Protein AF-A0A2J7TH64-F1 (afdb_monomer_lite)

Organism: Methylocella silvestris (NCBI:txid199596)

Secondary structure (DSSP, 8-state):
--EEEEEEEEEEEEEEETTEEEEEEEEEEEETTSSEEEEEEEESSSSPPPTTTBPPPEEEEE-SS---EEEEESS---TTTTS-TTT-EEEEEEEEE-SSEEEEEEEEEE-TTS-EEEEEEEEEESS--TTTTSEEEEEEEEEEEEE--HHHHHHGGGTTT-TT-SS----

Radius of gyration: 14.97 Å; chains: 1; bounding box: 35×35×41 Å

Sequence (171 aa):
MSVRFRISGYAGYSVACGDQSKTRIVFAVFDDEETRLAWYLFSSLQGQCGKDAATTPRKFGHHDVPAFNHHTFEKKIGLDGLISKPAGSPATLNMDVTDRHIDCNFSRLKTAAGETVEFTATIQTDSKPSDGGKDIAGTMYFLELVDFSKKAFKLGPQEKKSQSSITGPVK

pLDDT: mean 83.33, std 14.94, range [33.47, 97.38]

Foldseek 3Di:
DKFKKKKAWFWWWWWWQAVDIKIKTWIWIAHPVQFKIWIKMKILDPAFRDPVGTDDIDTFWGDPDTDIDMDMGPDDDDNQQQADPDRFWKWKWAWADDQFKTWTWIFQTQTNVRDTDIDTHMTTGPHDDPQHGHIGITGMHTDDMDTDDPVDSNCDSANPPDPCPPGHDDD

Structure (mmCIF, N/CA/C/O backbone):
data_AF-A0A2J7TH64-F1
#
_entry.id   AF-A0A2J7TH64-F1
#
loop_
_atom_site.group_PDB
_atom_site.id
_atom_site.type_symbol
_atom_site.label_atom_id
_atom_site.label_alt_id
_atom_site.label_comp_id
_atom_site.label_asym_id
_atom_site.label_entity_id
_atom_site.label_seq_id
_atom_site.pdbx_PDB_ins_code
_atom_site.Cartn_x
_atom_site.Cartn_y
_atom_site.Cartn_z
_atom_site.occupancy
_atom_site.B_iso_or_equiv
_atom_site.auth_seq_id
_atom_site.auth_comp_id
_atom_site.auth_asym_id
_atom_site.auth_atom_id
_atom_site.pdbx_PDB_model_num
ATOM 1 N N . MET A 1 1 ? -7.455 -3.868 23.714 1.00 72.50 1 MET A N 1
ATOM 2 C CA . MET A 1 1 ? -8.308 -4.661 22.805 1.00 72.50 1 MET A CA 1
ATOM 3 C C . MET A 1 1 ? -7.722 -4.519 21.421 1.00 72.50 1 MET A C 1
ATOM 5 O O . MET A 1 1 ? -7.611 -3.387 20.960 1.00 72.50 1 MET A O 1
ATOM 9 N N . SER A 1 2 ? -7.326 -5.636 20.823 1.00 81.69 2 SER A N 1
ATOM 10 C CA . SER A 1 2 ? -6.788 -5.696 19.464 1.00 81.69 2 SER A CA 1
ATOM 11 C C . SER A 1 2 ? -7.921 -5.656 18.436 1.00 81.69 2 SER A C 1
ATOM 13 O O . SER A 1 2 ? -9.057 -6.008 18.763 1.00 81.69 2 SER A O 1
ATOM 15 N N . VAL A 1 3 ? -7.631 -5.230 17.207 1.00 85.88 3 VAL A N 1
ATOM 16 C CA . VAL A 1 3 ? -8.604 -5.211 16.098 1.00 85.88 3 VAL A CA 1
ATOM 17 C C . VAL A 1 3 ? -8.005 -5.915 14.891 1.00 85.88 3 VAL A C 1
ATOM 19 O O . VAL A 1 3 ? -6.839 -5.699 14.565 1.00 85.88 3 VAL A O 1
ATOM 22 N N . ARG A 1 4 ? -8.803 -6.758 14.233 1.00 90.38 4 ARG A N 1
ATOM 23 C CA . ARG A 1 4 ? -8.414 -7.451 13.007 1.00 90.38 4 ARG A CA 1
ATOM 24 C C . ARG A 1 4 ? -8.898 -6.671 11.791 1.00 90.38 4 ARG A C 1
ATOM 26 O O . ARG A 1 4 ? -10.038 -6.219 11.758 1.00 90.38 4 ARG A O 1
ATOM 33 N N . PHE A 1 5 ? -8.035 -6.562 10.793 1.00 92.38 5 PHE A N 1
ATOM 34 C CA . PHE A 1 5 ? -8.369 -6.037 9.477 1.00 92.38 5 PHE A CA 1
ATOM 35 C C . PHE A 1 5 ? -7.942 -7.016 8.387 1.00 92.38 5 PHE A C 1
ATOM 37 O O . PHE A 1 5 ? -7.066 -7.866 8.586 1.00 92.38 5 PHE A O 1
ATOM 44 N N . ARG A 1 6 ? -8.568 -6.880 7.218 1.00 93.31 6 ARG A N 1
ATOM 45 C CA . ARG A 1 6 ? -8.139 -7.549 5.983 1.00 93.31 6 ARG A CA 1
ATOM 46 C C . ARG A 1 6 ? -7.460 -6.520 5.101 1.00 93.31 6 ARG A C 1
ATOM 48 O O . ARG A 1 6 ? -7.901 -5.380 5.034 1.00 93.31 6 ARG A O 1
ATOM 55 N N . ILE A 1 7 ? -6.390 -6.908 4.432 1.00 93.94 7 ILE A N 1
ATOM 56 C CA . ILE A 1 7 ? -5.577 -6.032 3.598 1.00 93.94 7 ILE A CA 1
ATOM 57 C C . ILE A 1 7 ? -5.475 -6.678 2.229 1.00 93.94 7 ILE A C 1
ATOM 59 O O . ILE A 1 7 ? -5.161 -7.861 2.123 1.00 93.94 7 ILE A O 1
ATOM 63 N N . SER A 1 8 ? -5.750 -5.911 1.180 1.00 93.69 8 SER A N 1
ATOM 64 C CA . SER A 1 8 ? -5.637 -6.399 -0.191 1.00 93.69 8 SER A CA 1
ATOM 65 C C . SER A 1 8 ? -4.961 -5.371 -1.077 1.00 93.69 8 SER A C 1
ATOM 67 O O . SER A 1 8 ? -5.317 -4.190 -1.060 1.00 93.69 8 SER A O 1
ATOM 69 N N . GLY A 1 9 ? -3.971 -5.817 -1.847 1.00 92.50 9 GLY A N 1
ATOM 70 C CA . GLY A 1 9 ? -3.336 -4.981 -2.851 1.00 92.50 9 GLY A CA 1
ATOM 71 C C . GLY A 1 9 ? -4.292 -4.699 -4.006 1.00 92.50 9 GLY A C 1
ATOM 72 O O . GLY A 1 9 ? -5.146 -5.514 -4.349 1.00 92.50 9 GLY A O 1
ATOM 73 N N . TYR A 1 10 ? -4.144 -3.525 -4.615 1.00 92.38 10 TYR A N 1
ATOM 74 C CA . TYR A 1 10 ? -4.959 -3.117 -5.755 1.00 92.38 10 TYR A CA 1
ATOM 75 C C . TYR A 1 10 ? -4.128 -2.859 -7.007 1.00 92.38 10 TYR A C 1
ATOM 77 O O . TYR A 1 10 ? -4.434 -3.382 -8.077 1.00 92.38 10 TYR A O 1
ATOM 85 N N . ALA A 1 11 ? -3.075 -2.049 -6.898 1.00 91.69 11 ALA A N 1
ATOM 86 C CA . ALA A 1 11 ? -2.226 -1.747 -8.044 1.00 91.69 11 ALA A CA 1
ATOM 87 C C . ALA A 1 11 ? -0.841 -1.238 -7.643 1.00 91.69 11 ALA A C 1
ATOM 89 O O . ALA A 1 11 ? -0.685 -0.567 -6.623 1.00 91.69 11 ALA A O 1
ATOM 90 N N . GLY A 1 12 ? 0.136 -1.503 -8.508 1.00 91.94 12 GLY A N 1
ATOM 91 C CA . GLY A 1 12 ? 1.499 -0.995 -8.424 1.00 91.94 12 GLY A CA 1
ATOM 92 C C . GLY A 1 12 ? 1.864 -0.176 -9.661 1.00 91.94 12 GLY A C 1
ATOM 93 O O . GLY A 1 12 ? 1.588 -0.594 -10.788 1.00 91.94 12 GLY A O 1
ATOM 94 N N . TYR A 1 13 ? 2.481 0.989 -9.452 1.00 90.88 13 TYR A N 1
ATOM 95 C CA . TYR A 1 13 ? 2.885 1.915 -10.510 1.00 90.88 13 TYR A CA 1
ATOM 96 C C . TYR A 1 13 ? 4.320 2.404 -10.331 1.00 90.88 13 TYR A C 1
ATOM 98 O O . TYR A 1 13 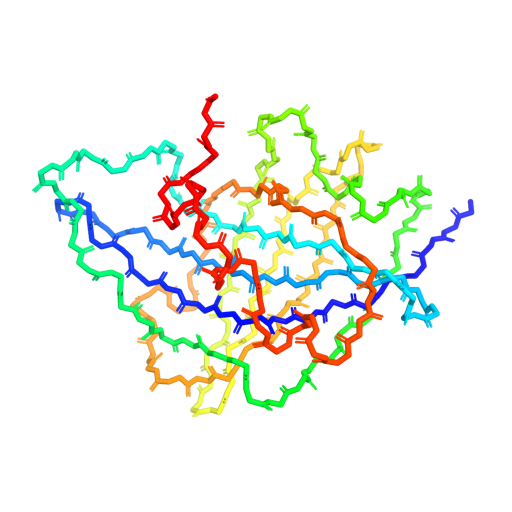? 4.729 2.771 -9.228 1.00 90.88 13 TYR A O 1
ATOM 106 N N . SER A 1 14 ? 5.046 2.499 -11.442 1.00 88.62 14 SER A N 1
ATOM 107 C CA . SER A 1 14 ? 6.263 3.296 -11.568 1.00 88.62 14 SER A CA 1
ATOM 108 C C . SER A 1 14 ? 5.922 4.610 -12.267 1.00 88.62 14 SER A C 1
ATOM 110 O O . SER A 1 14 ? 5.249 4.631 -13.300 1.00 88.62 14 SER A O 1
ATOM 112 N N . VAL A 1 15 ? 6.365 5.723 -11.690 1.00 84.50 15 VAL A N 1
ATOM 113 C CA . VAL A 1 15 ? 6.175 7.064 -12.249 1.00 84.50 15 VAL A CA 1
ATOM 114 C C . VAL A 1 15 ? 7.541 7.698 -12.441 1.00 84.50 15 VAL A C 1
ATOM 116 O O . VAL A 1 15 ? 8.225 7.970 -11.456 1.00 84.50 15 VAL A O 1
ATOM 119 N N . ALA A 1 16 ? 7.943 7.935 -13.690 1.00 81.69 16 ALA A N 1
ATOM 120 C CA . ALA A 1 16 ? 9.181 8.661 -13.952 1.00 81.69 16 ALA A CA 1
ATOM 121 C C . ALA A 1 16 ? 9.006 10.139 -13.583 1.00 81.69 16 ALA A C 1
ATOM 123 O O . ALA A 1 16 ? 7.966 10.735 -13.872 1.00 81.69 16 ALA A O 1
ATOM 124 N N . CYS A 1 17 ? 10.021 10.696 -12.932 1.00 78.94 17 CYS A N 1
ATOM 125 C CA . CYS A 1 17 ? 10.071 12.038 -12.370 1.00 78.94 17 CYS A CA 1
ATOM 126 C C . CYS A 1 17 ? 11.445 12.639 -12.685 1.00 78.94 17 CYS A C 1
ATOM 128 O O . CYS A 1 17 ? 12.259 12.862 -11.789 1.00 78.94 17 CYS A O 1
ATOM 130 N N . GLY A 1 18 ? 11.705 12.845 -13.979 1.00 77.44 18 GLY A N 1
ATOM 131 C CA . GLY A 1 18 ? 13.030 13.190 -14.499 1.00 77.44 18 GLY A CA 1
ATOM 132 C C . GLY A 1 18 ? 13.945 11.968 -14.459 1.00 77.44 18 GLY A C 1
ATOM 133 O O . GLY A 1 18 ? 13.547 10.894 -14.904 1.00 77.44 18 GLY A O 1
ATOM 134 N N . ASP A 1 19 ? 15.124 12.114 -13.857 1.00 76.81 19 ASP A N 1
ATOM 135 C CA . ASP A 1 19 ? 16.114 11.031 -13.726 1.00 76.81 19 ASP A CA 1
ATOM 136 C C . ASP A 1 19 ? 15.781 10.022 -12.610 1.00 76.81 19 ASP A C 1
ATOM 138 O O . ASP A 1 19 ? 16.517 9.064 -12.377 1.00 76.81 19 ASP A O 1
ATOM 142 N N . GLN A 1 20 ? 14.677 10.234 -11.888 1.00 77.94 20 GLN A N 1
ATOM 143 C CA . GLN A 1 20 ? 14.228 9.374 -10.795 1.00 77.94 20 GLN A CA 1
ATOM 144 C C . GLN A 1 20 ? 12.906 8.681 -11.135 1.00 77.94 20 GLN A C 1
ATOM 146 O O . GLN A 1 20 ? 12.088 9.199 -11.891 1.00 77.94 20 GLN A O 1
ATOM 151 N N . SER A 1 21 ? 12.656 7.526 -10.516 1.00 81.69 21 SER A N 1
ATOM 152 C CA . SER A 1 21 ? 11.369 6.825 -10.568 1.00 81.69 21 SER A CA 1
ATOM 153 C C . SER A 1 21 ? 10.736 6.787 -9.178 1.00 81.69 21 SER A C 1
ATOM 155 O O . SER A 1 21 ? 11.407 6.518 -8.182 1.00 81.69 21 SER A O 1
ATOM 157 N N . LYS A 1 22 ? 9.429 7.048 -9.108 1.00 87.19 22 LYS A N 1
ATOM 158 C CA . LYS A 1 22 ? 8.610 6.856 -7.908 1.00 87.19 22 LYS A CA 1
ATOM 159 C C . LYS A 1 22 ? 7.865 5.537 -8.000 1.00 87.19 22 LYS A C 1
ATOM 161 O O . LYS A 1 22 ? 7.083 5.334 -8.928 1.00 87.19 22 LYS A O 1
ATOM 166 N N . THR A 1 23 ? 8.045 4.700 -6.990 1.00 91.31 23 THR A N 1
ATOM 167 C CA . THR A 1 23 ? 7.254 3.487 -6.788 1.00 91.31 23 THR A CA 1
ATOM 168 C C . THR A 1 23 ? 6.025 3.836 -5.971 1.00 91.31 23 THR A C 1
ATOM 170 O O . THR A 1 23 ? 6.122 4.500 -4.932 1.00 91.31 23 THR A O 1
ATOM 173 N N . ARG A 1 24 ? 4.861 3.401 -6.451 1.00 92.12 24 ARG A N 1
ATOM 174 C CA . ARG A 1 24 ? 3.575 3.613 -5.795 1.00 92.12 24 ARG A CA 1
ATOM 175 C C . ARG A 1 24 ? 2.778 2.337 -5.697 1.00 92.12 24 ARG A C 1
ATOM 177 O O . ARG A 1 24 ? 2.577 1.678 -6.710 1.00 92.12 24 ARG A O 1
ATOM 184 N N . ILE A 1 25 ? 2.266 2.061 -4.504 1.00 94.00 25 ILE A N 1
ATOM 185 C CA . ILE A 1 25 ? 1.405 0.909 -4.235 1.00 94.00 25 ILE A CA 1
ATOM 186 C C . ILE A 1 25 ? 0.083 1.412 -3.674 1.00 94.00 25 ILE A C 1
ATOM 188 O O . ILE A 1 25 ? 0.068 2.147 -2.687 1.00 94.00 25 ILE A O 1
ATOM 192 N N . VAL A 1 26 ? -1.016 1.015 -4.307 1.00 93.81 26 VAL A N 1
ATOM 193 C CA . VAL A 1 26 ? -2.378 1.246 -3.828 1.00 93.81 26 VAL A CA 1
ATOM 194 C C . VAL A 1 26 ? -2.901 -0.053 -3.238 1.00 93.81 26 VAL A C 1
ATOM 196 O O . VAL A 1 26 ? -2.810 -1.103 -3.877 1.00 93.81 26 VAL A O 1
ATOM 199 N N . PHE A 1 27 ? -3.471 0.022 -2.042 1.00 94.25 27 PHE A N 1
ATOM 200 C CA . PHE A 1 27 ? -4.082 -1.117 -1.365 1.00 94.25 27 PHE A CA 1
ATOM 201 C C . PHE A 1 27 ? -5.287 -0.669 -0.533 1.00 94.25 27 PHE A C 1
ATOM 203 O O . PHE A 1 27 ? -5.434 0.513 -0.206 1.00 94.25 27 PHE A O 1
ATOM 210 N N . ALA A 1 28 ? -6.158 -1.621 -0.220 1.00 93.56 28 ALA A N 1
ATOM 211 C CA . ALA A 1 28 ? -7.330 -1.428 0.617 1.00 93.56 28 ALA A CA 1
ATOM 212 C C . ALA A 1 28 ? -7.157 -2.140 1.958 1.00 93.56 28 ALA A C 1
ATOM 214 O O . ALA A 1 28 ? -6.588 -3.232 2.026 1.00 93.56 28 ALA A O 1
ATOM 215 N N . VAL A 1 29 ? -7.696 -1.525 3.005 1.00 94.31 29 VAL A N 1
ATOM 216 C CA . VAL A 1 29 ? -7.866 -2.118 4.332 1.00 94.31 29 VAL A CA 1
ATOM 217 C C . VAL A 1 29 ? -9.358 -2.206 4.612 1.00 94.31 29 VAL A C 1
ATOM 219 O O . VAL A 1 29 ? -10.053 -1.202 4.496 1.00 94.31 29 VAL A O 1
ATOM 222 N N . PHE A 1 30 ? -9.843 -3.387 4.969 1.00 93.38 30 PHE A N 1
ATOM 223 C CA . PHE A 1 30 ? -11.246 -3.685 5.235 1.00 93.38 30 PHE A CA 1
ATOM 224 C C . PHE A 1 30 ? -11.439 -3.949 6.717 1.00 93.38 30 PHE A C 1
ATOM 226 O O . PHE A 1 30 ? -10.554 -4.526 7.360 1.00 93.38 30 PHE A O 1
ATOM 233 N N . ASP A 1 31 ? -12.604 -3.571 7.237 1.00 91.56 31 ASP A N 1
ATOM 234 C CA . ASP A 1 31 ? -13.048 -4.063 8.536 1.00 91.56 31 ASP A CA 1
ATOM 235 C C . ASP A 1 31 ? -13.247 -5.582 8.485 1.00 91.56 31 ASP A C 1
ATOM 237 O O . ASP A 1 31 ? -13.352 -6.187 7.417 1.00 91.56 31 ASP A O 1
ATOM 241 N N . ASP A 1 32 ? -13.240 -6.226 9.651 1.00 87.44 32 ASP A N 1
ATOM 242 C CA . ASP A 1 32 ? -13.301 -7.690 9.711 1.00 87.44 32 ASP A CA 1
ATOM 243 C C . ASP A 1 32 ? -14.604 -8.256 9.118 1.00 87.44 32 ASP A C 1
ATOM 245 O O . ASP A 1 32 ? -14.611 -9.357 8.558 1.00 87.44 32 ASP A O 1
ATOM 249 N N . GLU A 1 33 ? -15.679 -7.467 9.205 1.00 89.25 33 GLU A N 1
ATOM 250 C CA . GLU A 1 33 ? -17.011 -7.763 8.672 1.00 89.25 33 GLU A CA 1
ATOM 251 C C . GLU A 1 33 ? -17.149 -7.479 7.168 1.00 89.25 33 GLU A C 1
ATOM 253 O O . GLU A 1 33 ? -18.169 -7.838 6.585 1.00 89.25 33 GLU A O 1
ATOM 258 N N . GLU A 1 34 ? -16.148 -6.862 6.529 1.00 88.38 34 GLU A N 1
ATOM 259 C CA . GLU A 1 34 ? -16.214 -6.429 5.131 1.00 88.38 34 GLU A CA 1
ATOM 260 C C . GLU A 1 34 ? -17.466 -5.577 4.844 1.00 88.38 34 GLU A C 1
ATOM 262 O O . GLU A 1 34 ? -18.233 -5.815 3.910 1.00 88.38 34 GLU A O 1
ATOM 267 N N . THR A 1 35 ? -17.687 -4.550 5.656 1.00 91.69 35 THR A N 1
ATOM 268 C CA . THR A 1 35 ? -18.742 -3.553 5.436 1.00 91.69 35 THR A CA 1
ATOM 269 C C . THR A 1 35 ? -18.175 -2.216 4.985 1.00 91.69 35 THR A C 1
ATOM 271 O O . THR A 1 35 ? -18.867 -1.443 4.318 1.00 91.69 35 THR A O 1
ATOM 274 N N . ARG A 1 36 ? -16.900 -1.938 5.282 1.00 92.88 36 ARG A N 1
ATOM 275 C CA . ARG A 1 36 ? -16.215 -0.687 4.932 1.00 92.88 36 ARG A CA 1
ATOM 276 C C . ARG A 1 36 ? -14.772 -0.954 4.536 1.00 92.88 36 ARG A C 1
ATOM 278 O O . ARG A 1 36 ? -14.148 -1.903 5.002 1.00 92.88 36 ARG A O 1
ATOM 285 N N . LEU A 1 37 ? -14.221 -0.081 3.698 1.00 92.81 37 LEU A N 1
ATOM 286 C CA . LEU A 1 37 ? -12.803 -0.113 3.359 1.00 92.81 37 LEU A CA 1
ATOM 287 C C . LEU A 1 37 ? -12.192 1.280 3.316 1.00 92.81 37 LEU A C 1
ATOM 289 O O . LEU A 1 37 ? -12.831 2.255 2.915 1.00 92.81 37 LEU A O 1
ATOM 293 N N . ALA A 1 38 ? -10.922 1.347 3.686 1.00 92.81 38 ALA A N 1
ATOM 294 C CA . ALA A 1 38 ? -10.075 2.511 3.532 1.00 92.81 38 ALA A CA 1
ATOM 295 C C . ALA A 1 38 ? -9.021 2.259 2.454 1.00 92.81 38 ALA A C 1
ATOM 297 O O . ALA A 1 38 ? -8.337 1.233 2.451 1.00 92.81 38 ALA A O 1
ATOM 298 N N . TRP A 1 39 ? -8.881 3.220 1.549 1.00 93.00 39 TRP A N 1
ATOM 299 C CA . TRP A 1 39 ? -7.863 3.218 0.511 1.00 93.00 39 TRP A CA 1
ATOM 300 C C . TRP A 1 39 ? -6.589 3.902 0.994 1.00 93.00 39 TRP A C 1
ATOM 302 O O . TRP A 1 39 ? -6.626 5.004 1.549 1.00 93.00 39 TRP A O 1
ATOM 312 N N . TYR A 1 40 ? -5.455 3.275 0.700 1.00 93.19 40 TYR A N 1
ATOM 313 C CA . TYR A 1 40 ? -4.130 3.759 1.057 1.00 93.19 40 TYR A CA 1
ATOM 314 C C . TYR A 1 40 ? -3.192 3.790 -0.148 1.00 93.19 40 TYR A C 1
ATOM 316 O O . TYR A 1 40 ? -3.334 3.018 -1.098 1.00 93.19 40 TYR A O 1
ATOM 324 N N . LEU A 1 41 ? -2.218 4.700 -0.088 1.00 93.00 41 LEU A N 1
ATOM 325 C CA . LEU A 1 41 ? -1.164 4.870 -1.082 1.00 93.00 41 LEU A CA 1
ATOM 326 C C . LEU A 1 41 ? 0.200 4.924 -0.400 1.00 93.00 41 LEU A C 1
ATOM 328 O O . LEU A 1 41 ? 0.465 5.842 0.370 1.00 93.00 41 LEU A O 1
ATOM 332 N N . PHE A 1 42 ? 1.100 4.023 -0.766 1.00 94.00 42 PHE A N 1
ATOM 333 C CA . PHE A 1 42 ? 2.530 4.192 -0.521 1.00 94.00 42 PHE A CA 1
ATOM 334 C C . PHE A 1 42 ? 3.192 4.950 -1.682 1.00 94.00 42 PHE A C 1
ATOM 336 O O . PHE A 1 42 ? 2.853 4.715 -2.842 1.00 94.00 42 PHE A O 1
ATOM 343 N N . SER A 1 43 ? 4.156 5.827 -1.386 1.00 92.00 43 SER A N 1
ATOM 344 C CA . SER A 1 43 ? 4.993 6.531 -2.373 1.00 92.00 43 SER A CA 1
ATOM 345 C C . SER A 1 43 ? 6.449 6.596 -1.903 1.00 92.00 43 SER A C 1
ATOM 347 O O . SER A 1 43 ? 6.709 7.115 -0.818 1.00 92.00 43 SER A O 1
ATOM 349 N N . SER A 1 44 ? 7.397 6.124 -2.723 1.00 89.62 44 SER A N 1
ATOM 350 C CA . SER A 1 44 ? 8.832 6.059 -2.375 1.00 89.62 44 SER A CA 1
ATOM 351 C C . SER A 1 44 ? 9.536 7.417 -2.258 1.00 89.62 44 SER A C 1
ATOM 353 O O . SER A 1 44 ? 10.530 7.560 -1.558 1.00 89.62 44 SER A O 1
ATOM 355 N N . LEU A 1 45 ? 9.024 8.448 -2.926 1.00 75.50 45 LEU A N 1
ATOM 356 C CA . LEU A 1 45 ? 9.519 9.816 -2.784 1.00 75.50 45 LEU A CA 1
ATOM 357 C C . LEU A 1 45 ? 8.401 10.701 -2.240 1.00 75.50 4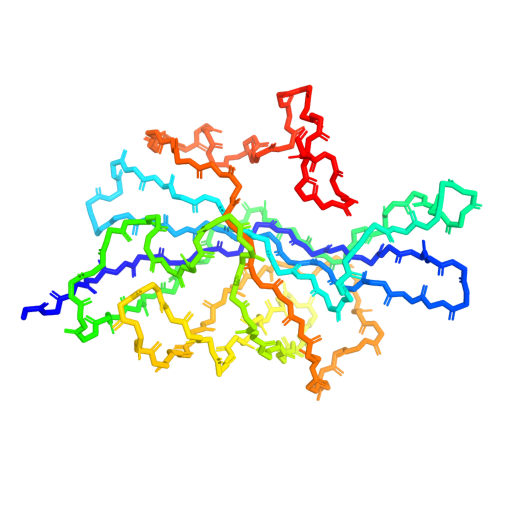5 LEU A C 1
ATOM 359 O O . LEU A 1 45 ? 7.255 10.617 -2.702 1.00 75.50 45 LEU A O 1
ATOM 363 N N . GLN A 1 46 ? 8.753 11.574 -1.296 1.00 63.12 46 GLN A N 1
ATOM 364 C CA . GLN A 1 46 ? 7.860 12.631 -0.831 1.00 63.12 46 GLN A CA 1
ATOM 365 C C . GLN A 1 46 ? 7.664 13.697 -1.918 1.00 63.12 46 GLN A C 1
ATOM 367 O O . GLN A 1 46 ? 8.538 13.948 -2.750 1.00 63.12 46 GLN A O 1
ATOM 372 N N . GLY A 1 47 ? 6.487 14.325 -1.913 1.00 59.97 47 GLY A N 1
ATOM 373 C CA . GLY A 1 47 ? 6.143 15.418 -2.823 1.00 59.97 47 GLY A CA 1
ATOM 374 C C . GLY A 1 47 ? 5.720 14.978 -4.228 1.00 59.97 47 GLY A C 1
ATOM 375 O O . GLY A 1 47 ? 5.791 13.805 -4.607 1.00 59.97 47 GLY A O 1
ATOM 376 N N . GLN A 1 48 ? 5.257 15.946 -5.018 1.00 62.34 48 GLN A N 1
ATOM 377 C CA . GLN A 1 48 ? 4.868 15.743 -6.414 1.00 62.34 48 GLN A CA 1
ATOM 378 C C . GLN A 1 48 ? 6.105 15.632 -7.313 1.00 62.34 48 GLN A C 1
ATOM 380 O O . GLN A 1 48 ? 7.218 15.972 -6.917 1.00 62.34 48 GLN A O 1
ATOM 385 N N . CYS A 1 49 ? 5.939 15.073 -8.508 1.00 64.62 49 CYS A N 1
ATOM 386 C CA . CYS A 1 49 ? 6.954 15.220 -9.553 1.00 64.62 49 CYS A CA 1
ATOM 387 C C . CYS A 1 49 ? 6.791 16.611 -10.165 1.00 64.62 49 CYS A C 1
ATOM 389 O O . CYS A 1 49 ? 5.670 17.123 -10.202 1.00 64.62 49 CYS A O 1
ATOM 391 N N . GLY A 1 50 ? 7.884 17.241 -10.605 1.00 60.91 50 GLY A N 1
ATOM 392 C CA . GLY A 1 50 ? 7.776 18.486 -11.368 1.00 60.91 50 GLY A CA 1
ATOM 393 C C . GLY A 1 50 ? 6.837 18.277 -12.560 1.00 60.91 50 GLY A C 1
ATOM 394 O O . GLY A 1 50 ? 6.868 17.205 -13.167 1.00 60.91 50 GLY A O 1
ATOM 395 N N . LYS A 1 51 ? 5.981 19.263 -12.865 1.00 58.72 51 LYS A N 1
ATOM 396 C CA . LYS A 1 51 ? 4.937 19.147 -13.905 1.00 58.72 51 LYS A CA 1
ATOM 397 C C . LYS A 1 51 ? 5.490 18.686 -15.257 1.00 58.72 51 LYS A C 1
ATOM 399 O O . LYS A 1 51 ? 4.827 17.915 -15.938 1.00 58.72 51 LYS A O 1
ATOM 404 N N . ASP A 1 52 ? 6.716 19.085 -15.579 1.00 55.94 52 ASP A N 1
ATOM 405 C CA . ASP A 1 52 ? 7.372 18.787 -16.859 1.00 55.94 52 ASP A CA 1
ATOM 406 C C . ASP A 1 52 ? 8.136 17.451 -16.855 1.00 55.94 52 ASP A C 1
ATOM 408 O O . ASP A 1 52 ? 8.598 16.983 -17.890 1.00 55.94 52 ASP A O 1
ATOM 412 N N . ALA A 1 53 ? 8.276 16.828 -15.683 1.00 57.72 53 ALA A N 1
ATOM 413 C CA . ALA A 1 53 ? 9.085 15.633 -15.464 1.00 57.72 53 ALA A CA 1
ATOM 414 C C . ALA A 1 53 ? 8.243 14.356 -15.289 1.00 57.72 53 ALA A C 1
ATOM 416 O O . ALA A 1 53 ? 8.787 13.252 -15.319 1.00 57.72 53 ALA A O 1
ATOM 417 N N . ALA A 1 54 ? 6.931 14.503 -15.069 1.00 60.44 54 ALA A N 1
ATOM 418 C CA . ALA A 1 54 ? 6.009 13.397 -14.844 1.00 60.44 54 ALA A CA 1
ATOM 419 C C . ALA A 1 54 ? 5.550 12.790 -16.177 1.00 60.44 54 ALA A C 1
ATOM 421 O O . ALA A 1 54 ? 4.761 13.387 -16.908 1.00 60.44 54 ALA A O 1
ATOM 422 N N . THR A 1 55 ? 6.021 11.583 -16.488 1.00 68.38 55 THR A N 1
ATOM 423 C CA . THR A 1 55 ? 5.499 10.812 -17.631 1.00 68.38 55 THR A CA 1
ATOM 424 C C . THR A 1 55 ? 4.261 10.001 -17.236 1.00 68.38 55 THR A C 1
ATOM 426 O O . THR A 1 55 ? 3.888 9.930 -16.062 1.00 68.38 55 THR A O 1
ATOM 429 N N . THR A 1 56 ? 3.601 9.385 -18.223 1.00 72.75 56 THR A N 1
ATOM 430 C CA . THR A 1 56 ? 2.463 8.488 -17.970 1.00 72.75 56 THR A CA 1
ATOM 431 C C . THR A 1 56 ? 2.887 7.356 -17.021 1.00 72.75 56 THR A C 1
ATOM 433 O O . THR A 1 56 ? 3.870 6.671 -17.320 1.00 72.75 56 THR A O 1
ATOM 436 N N . PRO A 1 57 ? 2.173 7.134 -15.898 1.00 80.56 57 PRO A N 1
ATOM 437 C CA . PRO A 1 57 ? 2.465 6.041 -14.978 1.00 80.56 57 PRO A CA 1
ATOM 438 C C . PRO A 1 57 ? 2.492 4.689 -15.693 1.00 80.56 57 PRO A C 1
ATOM 440 O O . PRO A 1 57 ? 1.566 4.351 -16.431 1.00 80.56 57 PRO A O 1
ATOM 443 N N . ARG A 1 58 ? 3.531 3.894 -15.441 1.00 85.94 58 ARG A N 1
ATOM 444 C CA . ARG A 1 58 ? 3.624 2.512 -15.917 1.00 85.94 58 ARG A CA 1
ATOM 445 C C . ARG A 1 58 ? 3.118 1.584 -14.828 1.00 85.94 58 ARG A C 1
ATOM 447 O O . ARG A 1 58 ? 3.678 1.555 -13.733 1.00 85.94 58 ARG A O 1
ATOM 454 N N . LYS A 1 59 ? 2.051 0.848 -15.119 1.00 89.00 59 LYS A N 1
ATOM 455 C CA . LYS A 1 59 ? 1.535 -0.182 -14.219 1.00 89.00 59 LYS A CA 1
ATOM 456 C C . LYS A 1 59 ? 2.482 -1.383 -14.246 1.00 89.00 59 LYS A C 1
ATOM 458 O O . LYS A 1 59 ? 2.935 -1.779 -15.314 1.00 89.00 59 LYS A O 1
ATOM 463 N N . PHE A 1 60 ? 2.806 -1.919 -13.075 1.00 91.75 60 PHE A N 1
ATOM 464 C CA . PHE A 1 60 ? 3.594 -3.151 -12.945 1.00 91.75 60 PHE A CA 1
ATOM 465 C C . PHE A 1 60 ? 2.861 -4.239 -12.162 1.00 91.75 60 PHE A C 1
ATOM 467 O O . PHE A 1 60 ? 3.266 -5.398 -12.183 1.00 91.75 60 PHE A O 1
ATOM 474 N N . GLY A 1 61 ? 1.762 -3.888 -11.497 1.00 90.50 61 GLY A N 1
ATOM 475 C CA . GLY A 1 61 ? 0.887 -4.873 -10.894 1.00 90.50 61 GLY A CA 1
ATOM 476 C C . GLY A 1 61 ? -0.528 -4.362 -10.711 1.00 90.50 61 GLY A C 1
ATOM 477 O O . GLY A 1 61 ? -0.795 -3.153 -10.708 1.00 90.50 61 GLY A O 1
ATOM 478 N N . HIS A 1 62 ? -1.452 -5.300 -10.586 1.00 89.38 62 HIS A N 1
ATOM 479 C CA . HIS A 1 62 ? -2.883 -5.038 -10.576 1.00 89.38 62 HIS A CA 1
ATOM 480 C C . HIS A 1 62 ? -3.639 -6.048 -9.726 1.00 89.38 62 HIS A C 1
ATOM 482 O O . HIS A 1 62 ? -3.066 -6.948 -9.121 1.00 89.38 62 HIS A O 1
ATOM 488 N N . HIS A 1 63 ? -4.949 -5.871 -9.677 1.00 82.69 63 HIS A N 1
ATOM 489 C CA . HIS A 1 63 ? -5.862 -6.739 -8.973 1.00 82.69 63 HIS A CA 1
ATOM 490 C C . HIS A 1 63 ? -6.886 -7.285 -9.977 1.00 82.69 63 HIS A C 1
ATOM 492 O O . HIS A 1 63 ? -7.818 -6.568 -10.348 1.00 82.69 63 HIS A O 1
ATOM 498 N N . ASP A 1 64 ? -6.742 -8.549 -10.391 1.00 74.44 64 ASP A N 1
ATOM 499 C CA . ASP A 1 64 ? -7.854 -9.316 -10.980 1.00 74.44 64 ASP A CA 1
ATOM 500 C C . ASP A 1 64 ? -8.493 -10.261 -9.954 1.00 74.44 64 ASP A C 1
ATOM 502 O O . ASP A 1 64 ? -9.704 -10.496 -9.991 1.00 74.44 64 ASP A O 1
ATOM 506 N N . VAL A 1 65 ? -7.698 -10.781 -9.009 1.00 68.81 65 VAL A N 1
ATOM 507 C CA . VAL A 1 65 ? -8.154 -11.678 -7.938 1.00 68.81 65 VAL A CA 1
ATOM 508 C C . VAL A 1 65 ? -7.766 -11.093 -6.576 1.00 68.81 65 VAL A C 1
ATOM 510 O O . VAL A 1 65 ? -6.575 -10.880 -6.345 1.00 68.81 65 VAL A O 1
ATOM 513 N N . PRO A 1 66 ? -8.731 -10.866 -5.662 1.00 68.94 66 PRO A N 1
ATOM 514 C CA . PRO A 1 66 ? -8.421 -10.372 -4.329 1.00 68.94 66 PRO A CA 1
ATOM 515 C C . PRO A 1 66 ? -7.579 -11.389 -3.565 1.00 68.94 66 PRO A C 1
ATOM 517 O O . PRO A 1 66 ? -8.025 -12.509 -3.315 1.00 68.94 66 PRO A O 1
ATOM 520 N N . ALA A 1 67 ? -6.381 -10.979 -3.165 1.00 80.50 67 ALA A N 1
ATOM 521 C CA . ALA A 1 67 ? -5.607 -11.653 -2.135 1.00 80.50 67 ALA A CA 1
ATOM 522 C C . ALA A 1 67 ? -5.809 -10.875 -0.833 1.00 80.50 67 ALA A C 1
ATOM 524 O O . ALA A 1 67 ? -5.415 -9.709 -0.739 1.00 80.50 67 ALA A O 1
ATOM 525 N N . PHE A 1 68 ? -6.496 -11.487 0.131 1.00 84.69 68 PHE A N 1
ATOM 526 C CA . PHE A 1 68 ? -6.752 -10.887 1.437 1.00 84.69 68 PHE A CA 1
ATOM 527 C C . PHE A 1 68 ? -5.760 -11.433 2.455 1.00 84.69 68 PHE A C 1
ATOM 529 O O . PHE A 1 68 ? -5.835 -12.599 2.838 1.00 84.69 68 PHE A O 1
ATOM 536 N N . ASN A 1 69 ? -4.875 -10.564 2.924 1.00 87.25 69 ASN A N 1
ATOM 537 C CA . ASN A 1 69 ? -3.988 -10.833 4.045 1.00 87.25 69 ASN A CA 1
ATOM 538 C C . ASN A 1 69 ? -4.631 -10.291 5.320 1.00 87.25 69 ASN A C 1
ATOM 540 O O . ASN A 1 69 ? -5.117 -9.161 5.348 1.00 87.25 69 ASN A O 1
ATOM 544 N N . HIS A 1 70 ? -4.647 -11.074 6.393 1.00 88.88 70 HIS A N 1
ATOM 545 C CA . HIS A 1 70 ? -5.141 -10.593 7.683 1.00 88.88 70 HIS A CA 1
ATOM 546 C C . HIS A 1 70 ? -4.021 -9.944 8.482 1.00 88.88 70 HIS A C 1
ATOM 548 O O . HIS A 1 70 ? -2.906 -10.457 8.527 1.00 88.88 70 HIS A O 1
ATOM 554 N N . HIS A 1 71 ? -4.351 -8.861 9.177 1.00 88.94 71 HIS A N 1
ATOM 555 C CA . HIS A 1 71 ? -3.466 -8.263 10.164 1.00 88.94 71 HIS A CA 1
ATOM 556 C C . HIS A 1 71 ? -4.243 -7.900 11.428 1.00 88.94 71 HIS A C 1
ATOM 558 O O . HIS A 1 71 ? -5.391 -7.455 11.355 1.00 88.94 71 HIS A O 1
ATOM 564 N N . THR A 1 72 ? -3.614 -8.086 12.585 1.00 88.12 72 THR A N 1
ATOM 565 C CA . THR A 1 72 ? -4.181 -7.737 13.889 1.00 88.12 72 THR A CA 1
ATOM 566 C C . THR A 1 72 ? -3.352 -6.617 14.492 1.00 88.12 72 THR A C 1
ATOM 568 O O . THR A 1 72 ? -2.174 -6.810 14.759 1.00 88.12 72 THR A O 1
ATOM 571 N N . PHE A 1 73 ? -3.983 -5.474 14.738 1.00 85.19 73 PHE A N 1
ATOM 572 C CA . PHE A 1 73 ? -3.361 -4.323 15.388 1.00 85.19 73 PHE A CA 1
ATOM 573 C C . PHE A 1 73 ? -3.511 -4.443 16.900 1.00 85.19 73 PHE A C 1
ATOM 575 O O . PHE A 1 73 ? -4.613 -4.725 17.390 1.00 85.19 73 PHE A O 1
ATOM 582 N N . GLU A 1 74 ? -2.431 -4.224 17.650 1.00 84.69 74 GLU A N 1
ATOM 583 C CA . GLU A 1 74 ? -2.458 -4.331 19.112 1.00 84.69 74 GLU A CA 1
ATOM 584 C C . GLU A 1 74 ? -3.299 -3.216 19.734 1.00 84.69 74 GLU A C 1
ATOM 586 O O . GLU A 1 74 ? -4.064 -3.439 20.684 1.00 84.69 74 GLU A O 1
ATOM 591 N N . LYS A 1 75 ? -3.193 -2.006 19.174 1.00 83.19 75 LYS A N 1
ATOM 592 C CA . LYS A 1 75 ? -4.005 -0.860 19.576 1.00 83.19 75 LYS A CA 1
ATOM 593 C C . LYS A 1 75 ? -5.260 -0.767 18.720 1.00 83.19 75 LYS A C 1
ATOM 595 O O . LYS A 1 75 ? -5.242 -0.956 17.507 1.00 83.19 75 LYS A O 1
ATOM 600 N N . LYS A 1 76 ? -6.368 -0.383 19.356 1.00 82.25 76 LYS A N 1
ATOM 601 C CA . LYS A 1 76 ? -7.620 -0.098 18.653 1.00 82.25 76 LYS A CA 1
ATOM 602 C C . LYS A 1 76 ? -7.440 1.139 17.771 1.00 82.25 76 LYS A C 1
ATOM 604 O O . LYS A 1 76 ? -7.444 2.260 18.274 1.00 82.25 76 LYS A O 1
ATOM 609 N N . ILE A 1 77 ? -7.316 0.921 16.467 1.00 85.19 77 ILE A N 1
ATOM 610 C CA . ILE A 1 77 ? -7.351 1.966 15.443 1.00 85.19 77 ILE A CA 1
ATOM 611 C C . ILE A 1 77 ? -8.615 1.806 14.597 1.00 85.19 77 ILE A C 1
ATOM 613 O O . ILE A 1 77 ? -9.115 0.696 14.417 1.00 85.19 77 ILE A O 1
ATOM 617 N N . GLY A 1 78 ? -9.162 2.918 14.108 1.00 87.62 78 GLY A N 1
ATOM 618 C CA . GLY A 1 78 ? -10.174 2.875 13.053 1.00 87.62 78 GLY A CA 1
ATOM 619 C C . GLY A 1 78 ? -9.545 2.488 11.714 1.00 87.62 78 GLY A C 1
ATOM 620 O O . GLY A 1 78 ? -8.322 2.532 11.568 1.00 87.62 78 GLY A O 1
ATOM 621 N N . LEU A 1 79 ? -10.382 2.184 10.716 1.00 89.19 79 LEU A N 1
ATOM 622 C CA . LEU A 1 79 ? -9.928 1.895 9.348 1.00 89.19 79 LEU A CA 1
ATOM 623 C C . LEU A 1 79 ? -9.080 2.996 8.738 1.00 89.19 79 LEU A C 1
ATOM 625 O O . LEU A 1 79 ? -8.333 2.736 7.813 1.00 89.19 79 LEU A O 1
ATOM 629 N N . ASP A 1 80 ? -9.221 4.216 9.235 1.00 85.44 80 ASP A N 1
ATOM 630 C CA . ASP A 1 80 ? -8.523 5.388 8.758 1.00 85.44 80 ASP A CA 1
ATOM 631 C C . ASP A 1 80 ? -7.329 5.786 9.650 1.00 85.44 80 ASP A C 1
ATOM 633 O O . ASP A 1 80 ? -6.609 6.735 9.337 1.00 85.44 80 ASP A O 1
ATOM 637 N N . GLY A 1 81 ? -7.094 5.029 10.729 1.00 85.88 81 GLY A N 1
ATOM 638 C CA . GLY A 1 81 ? -6.064 5.250 11.747 1.00 85.88 81 GLY A CA 1
ATOM 639 C C . GLY A 1 81 ? -4.725 4.561 11.472 1.00 85.88 81 GLY A C 1
ATOM 640 O O . GLY A 1 81 ? -3.816 4.643 12.302 1.00 85.88 81 GLY A O 1
ATOM 641 N N . LEU A 1 82 ? -4.572 3.908 10.314 1.00 87.75 82 LEU A N 1
ATOM 642 C CA . LEU A 1 82 ? -3.306 3.286 9.909 1.00 87.75 82 LEU A CA 1
ATOM 643 C C . LEU A 1 82 ? -2.164 4.307 9.761 1.00 87.75 82 LEU A C 1
ATOM 645 O O . LEU A 1 82 ? -1.000 3.947 9.903 1.00 87.75 82 LEU A O 1
ATOM 649 N N . ILE A 1 83 ? -2.482 5.577 9.490 1.00 89.06 83 ILE A N 1
ATOM 650 C CA . ILE A 1 83 ? -1.509 6.660 9.283 1.00 89.06 83 ILE A CA 1
ATOM 651 C C . ILE A 1 83 ? -1.936 7.944 9.994 1.00 89.06 83 ILE A C 1
ATOM 653 O O . ILE A 1 83 ? -3.125 8.189 10.199 1.00 89.06 83 ILE A O 1
ATOM 657 N N . SER A 1 84 ? -0.967 8.805 10.301 1.00 83.19 84 SER A N 1
ATOM 658 C CA . SER A 1 84 ? -1.219 10.151 10.822 1.00 83.19 84 SER A CA 1
ATOM 659 C C . SER A 1 84 ? -1.649 11.101 9.700 1.00 83.19 84 SER A C 1
ATOM 661 O O . SER A 1 84 ? -0.875 11.418 8.795 1.00 83.19 84 SER A O 1
ATOM 663 N N . LYS A 1 85 ? -2.896 11.573 9.737 1.00 78.94 85 LYS A N 1
ATOM 664 C CA . LYS A 1 85 ? -3.437 12.518 8.746 1.00 78.94 85 LYS A CA 1
ATOM 665 C C . LYS A 1 85 ? -3.108 13.975 9.103 1.00 78.94 85 LYS A C 1
ATOM 667 O O . LYS A 1 85 ? -3.016 14.291 10.287 1.00 78.94 85 LYS A O 1
ATOM 672 N N . PRO A 1 86 ? -2.997 14.885 8.114 1.00 74.38 86 PRO A N 1
ATOM 673 C CA . PRO A 1 86 ? -2.967 14.647 6.663 1.00 74.38 86 PRO A CA 1
ATOM 674 C C . PRO A 1 86 ? -1.556 14.350 6.120 1.00 74.38 86 PRO A C 1
ATOM 676 O O . PRO A 1 86 ? -1.408 14.038 4.943 1.00 74.38 86 PRO A O 1
ATOM 679 N N . ALA A 1 87 ? -0.521 14.464 6.959 1.00 77.69 87 ALA A N 1
ATOM 680 C CA . ALA A 1 87 ? 0.879 14.404 6.538 1.00 77.69 87 ALA A CA 1
ATOM 681 C C . ALA A 1 87 ? 1.301 13.041 5.959 1.00 77.69 87 ALA A C 1
ATOM 683 O O . ALA A 1 87 ? 2.233 12.977 5.156 1.00 77.69 87 ALA A O 1
ATOM 684 N N . GLY A 1 88 ? 0.608 11.968 6.342 1.00 86.06 88 GLY A N 1
ATOM 685 C CA . GLY A 1 88 ? 1.046 10.607 6.082 1.00 86.06 88 GLY A CA 1
ATOM 686 C C . GLY A 1 88 ? 2.015 10.113 7.150 1.00 86.06 88 GLY A C 1
ATOM 687 O O . GLY A 1 88 ? 2.462 10.863 8.020 1.00 86.06 88 GLY A O 1
ATOM 688 N N . SER A 1 89 ? 2.341 8.828 7.071 1.00 91.56 89 SER A N 1
ATOM 689 C CA . SER A 1 89 ? 3.302 8.186 7.968 1.00 91.56 89 SER A CA 1
ATOM 690 C C . SER A 1 89 ? 4.476 7.621 7.168 1.00 91.56 89 SER A C 1
ATOM 692 O O . SER A 1 89 ? 4.244 7.002 6.126 1.00 91.56 89 SER A O 1
ATOM 694 N N . PRO A 1 90 ? 5.730 7.795 7.623 1.00 92.62 90 PRO A N 1
ATOM 695 C CA . PRO A 1 90 ? 6.870 7.101 7.036 1.00 92.62 90 PRO A CA 1
ATOM 696 C C . PRO A 1 90 ? 6.674 5.584 7.084 1.00 92.62 90 PRO A C 1
ATOM 698 O O . PRO A 1 90 ? 6.124 5.063 8.056 1.00 92.62 90 PRO A O 1
ATOM 701 N N . ALA A 1 91 ? 7.130 4.899 6.042 1.00 95.00 91 ALA A N 1
ATOM 702 C CA . ALA A 1 91 ? 7.142 3.444 5.957 1.00 95.00 91 ALA A CA 1
ATOM 703 C C . ALA A 1 91 ? 8.290 2.981 5.053 1.00 95.00 91 ALA A C 1
ATOM 705 O O . ALA A 1 91 ? 8.797 3.750 4.230 1.00 95.00 91 ALA A O 1
ATOM 706 N N . THR A 1 92 ? 8.665 1.715 5.182 1.00 96.44 92 THR A N 1
ATOM 707 C CA . THR A 1 92 ? 9.556 1.019 4.253 1.00 96.44 92 THR A CA 1
ATOM 708 C C . THR A 1 92 ? 8.739 -0.006 3.478 1.00 96.44 92 THR A C 1
ATOM 710 O O . THR A 1 92 ? 7.925 -0.713 4.063 1.00 96.44 92 THR A O 1
ATOM 713 N N . LEU A 1 93 ? 8.940 -0.069 2.166 1.00 97.38 93 LEU A N 1
ATOM 714 C CA . LEU A 1 93 ? 8.382 -1.087 1.284 1.00 97.38 93 LEU A CA 1
ATOM 715 C C . LEU A 1 93 ? 9.507 -2.014 0.833 1.00 97.38 93 LEU A C 1
ATOM 717 O O . LEU A 1 93 ? 10.519 -1.537 0.328 1.00 97.38 93 LEU A O 1
ATOM 721 N N . ASN A 1 94 ? 9.289 -3.316 0.932 1.00 97.31 94 ASN A N 1
ATOM 722 C CA . ASN A 1 94 ? 10.045 -4.325 0.207 1.00 97.31 94 ASN A CA 1
ATOM 723 C C . ASN A 1 94 ? 9.070 -5.101 -0.689 1.00 97.31 94 ASN A C 1
ATOM 725 O O . ASN A 1 94 ? 7.974 -5.452 -0.255 1.00 97.31 94 ASN A O 1
ATOM 729 N N . MET A 1 95 ? 9.429 -5.313 -1.952 1.00 96.62 95 MET A N 1
ATOM 730 C CA . MET A 1 95 ? 8.589 -6.045 -2.903 1.00 96.62 95 MET A CA 1
ATOM 731 C C . MET A 1 95 ? 9.208 -7.407 -3.184 1.00 96.62 95 MET A C 1
ATOM 733 O O . MET A 1 95 ? 10.230 -7.469 -3.871 1.00 96.62 95 MET A O 1
ATOM 737 N N . ASP A 1 96 ? 8.572 -8.474 -2.708 1.00 95.44 96 ASP A N 1
ATOM 738 C CA . ASP A 1 96 ? 8.923 -9.833 -3.116 1.00 95.44 96 ASP A CA 1
ATOM 739 C C . ASP A 1 96 ? 8.170 -10.174 -4.407 1.00 95.44 96 ASP A C 1
ATOM 741 O O . ASP A 1 96 ? 6.939 -10.136 -4.458 1.00 95.44 96 ASP A O 1
ATOM 745 N N . VAL A 1 97 ? 8.915 -10.398 -5.490 1.00 94.00 97 VAL A N 1
ATOM 746 C CA . VAL A 1 97 ? 8.382 -10.440 -6.857 1.00 94.00 97 VAL A CA 1
ATOM 747 C C . VAL A 1 97 ? 8.488 -11.852 -7.408 1.00 94.00 97 VAL A C 1
ATOM 749 O O . VAL A 1 97 ? 9.580 -12.345 -7.694 1.00 94.00 97 VAL A O 1
ATOM 752 N N . THR A 1 98 ? 7.335 -12.454 -7.680 1.00 91.25 98 THR A N 1
ATOM 753 C CA . THR A 1 98 ? 7.217 -13.683 -8.467 1.00 91.25 98 THR A CA 1
ATOM 754 C C . THR A 1 98 ? 6.647 -13.383 -9.853 1.00 91.25 98 THR A C 1
ATOM 756 O O . THR A 1 98 ? 6.209 -12.268 -10.153 1.00 91.25 98 THR A O 1
ATOM 759 N N . ASP A 1 99 ? 6.598 -14.399 -10.714 1.00 88.69 99 ASP A N 1
ATOM 760 C CA . ASP A 1 99 ? 5.973 -14.269 -12.035 1.00 88.69 99 ASP A CA 1
ATOM 761 C C . ASP A 1 99 ? 4.439 -14.121 -11.961 1.00 88.69 99 ASP A C 1
ATOM 763 O O . ASP A 1 99 ? 3.812 -13.806 -12.966 1.00 88.69 99 ASP A O 1
ATOM 767 N N . ARG A 1 100 ? 3.817 -14.356 -10.794 1.00 90.38 100 ARG A N 1
ATOM 768 C CA . ARG A 1 100 ? 2.352 -14.315 -10.621 1.00 90.38 100 ARG A CA 1
ATOM 769 C C . ARG A 1 100 ? 1.878 -13.199 -9.704 1.00 90.38 100 ARG A C 1
ATOM 771 O O . ARG A 1 100 ? 0.814 -12.630 -9.939 1.00 90.38 100 ARG A O 1
ATOM 778 N N . HIS A 1 101 ? 2.632 -12.921 -8.651 1.00 93.31 101 HIS A N 1
ATOM 779 C CA . HIS A 1 101 ? 2.283 -11.927 -7.649 1.00 93.31 101 HIS A CA 1
ATOM 780 C C . HIS A 1 101 ? 3.493 -11.124 -7.183 1.00 93.31 101 HIS A C 1
ATOM 782 O O . HIS A 1 101 ? 4.638 -11.577 -7.251 1.00 93.31 101 HIS A O 1
ATOM 788 N N . ILE A 1 102 ? 3.195 -9.951 -6.640 1.00 94.94 102 I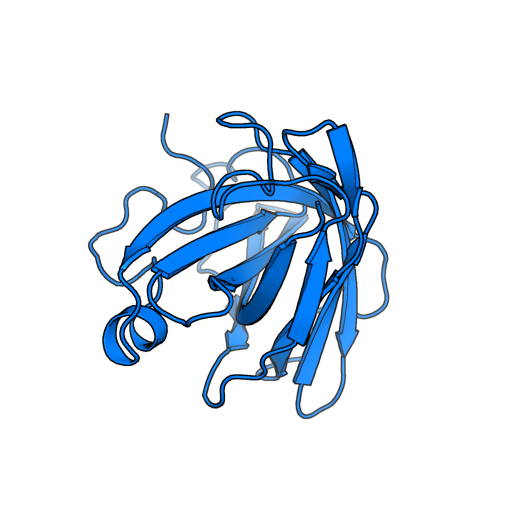LE A N 1
ATOM 789 C CA . ILE A 1 102 ? 4.117 -9.094 -5.915 1.00 94.94 102 ILE A CA 1
ATOM 790 C C . ILE A 1 102 ? 3.564 -8.951 -4.502 1.00 94.94 102 ILE A C 1
ATOM 792 O O . ILE A 1 102 ? 2.475 -8.400 -4.315 1.00 94.94 102 ILE A O 1
ATOM 796 N N . ASP A 1 103 ? 4.322 -9.420 -3.520 1.00 95.69 103 ASP A N 1
ATOM 797 C CA . ASP A 1 103 ? 4.025 -9.190 -2.113 1.00 95.69 103 ASP A CA 1
ATOM 798 C C . ASP A 1 103 ? 4.688 -7.883 -1.683 1.00 95.69 103 ASP A C 1
ATOM 800 O O . ASP A 1 103 ? 5.910 -7.769 -1.578 1.00 95.69 103 ASP A O 1
ATOM 804 N N . CYS A 1 104 ? 3.867 -6.852 -1.489 1.00 96.38 104 CYS A N 1
ATOM 805 C CA . CYS A 1 104 ? 4.298 -5.556 -0.988 1.00 96.38 104 CYS A CA 1
ATOM 806 C C . CYS A 1 104 ? 4.348 -5.614 0.540 1.00 96.38 104 CYS A C 1
ATOM 808 O O . CYS A 1 104 ? 3.336 -5.409 1.213 1.00 96.38 104 CYS A O 1
ATOM 810 N N . ASN A 1 105 ? 5.528 -5.915 1.072 1.00 97.12 105 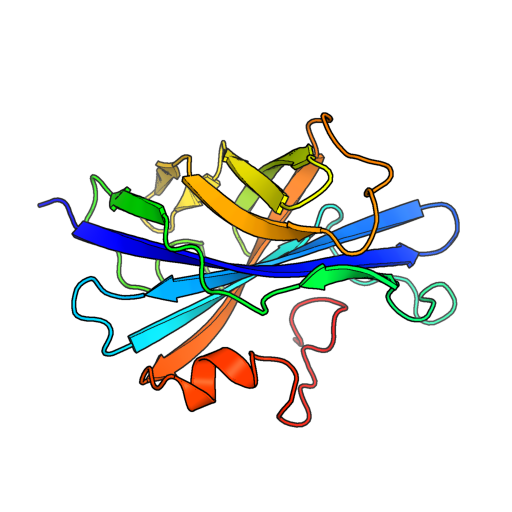ASN A N 1
ATOM 811 C CA . ASN A 1 105 ? 5.801 -5.989 2.500 1.00 97.12 105 ASN A CA 1
ATOM 812 C C . ASN A 1 105 ? 6.101 -4.586 3.028 1.00 97.12 105 ASN A C 1
ATOM 814 O O . ASN A 1 105 ? 7.127 -3.988 2.697 1.00 97.12 105 ASN A O 1
ATOM 818 N N . PHE A 1 106 ? 5.194 -4.050 3.837 1.00 96.81 106 PHE A N 1
ATOM 819 C CA . PHE A 1 106 ? 5.360 -2.768 4.503 1.00 96.81 106 PHE A CA 1
ATOM 820 C C . PHE A 1 106 ? 5.893 -2.983 5.910 1.00 96.81 106 PHE A C 1
ATOM 822 O O . PHE A 1 106 ? 5.346 -3.781 6.665 1.00 96.81 106 PHE A O 1
ATOM 829 N N . SER A 1 107 ? 6.920 -2.228 6.279 1.00 96.06 107 SER A N 1
ATOM 830 C CA . SER A 1 107 ? 7.500 -2.240 7.618 1.00 96.06 107 SER A CA 1
ATOM 831 C C . SER A 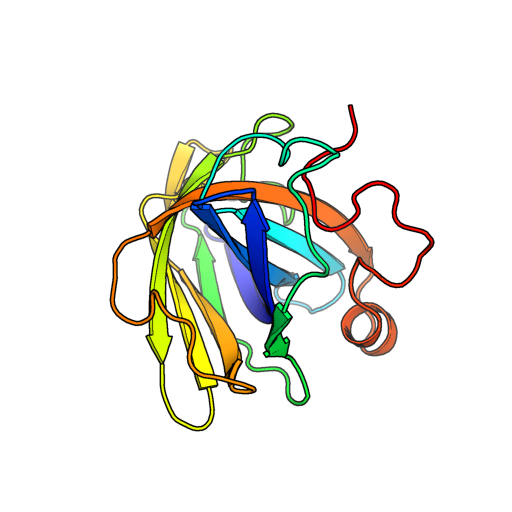1 107 ? 7.780 -0.830 8.121 1.00 96.06 107 SER A C 1
ATOM 833 O O . SER A 1 107 ? 7.684 0.158 7.380 1.00 96.06 107 SER A O 1
ATOM 835 N N . ARG A 1 108 ? 8.108 -0.723 9.415 1.00 94.88 108 ARG A N 1
ATOM 836 C CA . ARG A 1 108 ? 8.428 0.548 10.094 1.00 94.88 108 ARG A CA 1
ATOM 837 C C . ARG A 1 108 ? 7.330 1.609 9.971 1.00 94.88 108 ARG A C 1
ATOM 839 O O . ARG A 1 108 ? 7.604 2.801 10.120 1.00 94.88 108 ARG A O 1
ATOM 846 N N . LEU A 1 109 ? 6.091 1.193 9.715 1.00 93.75 109 LEU A N 1
ATOM 847 C CA . LEU A 1 109 ? 4.974 2.112 9.626 1.00 93.75 109 LEU A CA 1
ATOM 848 C C . LEU A 1 109 ? 4.549 2.533 11.025 1.00 93.75 109 LEU A C 1
ATOM 850 O O . LEU A 1 109 ? 4.072 1.703 11.793 1.00 93.75 109 LEU A O 1
ATOM 854 N N . LYS A 1 110 ? 4.618 3.832 11.317 1.00 91.12 110 LYS A N 1
ATOM 855 C CA . LYS A 1 110 ? 4.040 4.385 12.544 1.00 91.12 110 LYS A CA 1
ATOM 856 C C . LYS A 1 110 ? 2.570 4.762 12.344 1.00 91.12 110 LYS A C 1
ATOM 858 O O . LYS A 1 110 ? 2.265 5.687 11.587 1.00 91.12 110 LYS A O 1
ATOM 863 N N . THR A 1 111 ? 1.666 4.077 13.037 1.00 91.19 111 THR A N 1
ATOM 864 C CA . THR A 1 111 ? 0.222 4.353 12.997 1.00 91.19 111 THR A CA 1
ATOM 865 C C . THR A 1 111 ? -0.136 5.645 13.728 1.00 91.19 111 THR A C 1
ATOM 867 O O . THR A 1 111 ? 0.673 6.192 14.486 1.00 91.19 111 THR A O 1
ATOM 870 N N . ALA A 1 112 ? -1.374 6.125 13.562 1.00 88.25 112 ALA A N 1
ATOM 871 C CA . ALA A 1 112 ? -1.867 7.290 14.304 1.00 88.25 112 ALA A CA 1
ATOM 872 C C . ALA A 1 112 ? -1.867 7.062 15.829 1.00 88.25 112 ALA A C 1
ATOM 874 O O . ALA A 1 112 ? -1.692 8.001 16.602 1.00 88.25 112 ALA A O 1
ATOM 875 N N . ALA A 1 113 ? -1.999 5.806 16.272 1.00 88.44 113 ALA A N 1
ATOM 876 C CA . ALA A 1 113 ? -1.903 5.416 17.680 1.00 88.44 113 ALA A CA 1
ATOM 877 C C . ALA A 1 113 ? -0.447 5.246 18.173 1.00 88.44 113 ALA A C 1
ATOM 879 O O . ALA A 1 113 ? -0.207 4.806 19.305 1.00 88.44 113 ALA A O 1
ATOM 880 N N . GLY A 1 114 ? 0.538 5.569 17.328 1.00 86.81 114 GLY A N 1
ATOM 881 C CA . GLY A 1 114 ? 1.964 5.496 17.634 1.00 86.81 114 GLY A CA 1
ATOM 882 C C . GLY A 1 114 ? 2.521 4.074 17.731 1.00 86.81 114 GLY A C 1
ATOM 883 O O . GLY A 1 114 ? 3.586 3.899 18.314 1.00 86.81 114 GLY A O 1
ATOM 884 N N . GLU A 1 115 ? 1.798 3.074 17.227 1.00 89.62 115 GLU A N 1
ATOM 885 C CA . GLU A 1 115 ? 2.283 1.695 17.070 1.00 89.62 115 GLU A CA 1
ATOM 886 C C . GLU A 1 115 ? 3.152 1.600 15.814 1.00 89.62 115 GLU A C 1
ATOM 888 O O . GLU A 1 115 ? 2.852 2.261 14.821 1.00 89.62 115 GLU A O 1
ATOM 893 N N . THR A 1 116 ? 4.215 0.800 15.859 1.00 92.06 116 THR A N 1
ATOM 894 C CA . THR A 1 116 ? 4.980 0.447 14.660 1.00 92.06 116 THR A CA 1
ATOM 895 C C . THR A 1 116 ? 4.488 -0.902 14.168 1.00 92.06 116 THR A C 1
ATOM 897 O O . THR A 1 116 ? 4.548 -1.865 14.925 1.00 92.06 116 THR A O 1
ATOM 900 N N . VAL A 1 117 ? 4.015 -0.968 12.928 1.00 92.56 117 VAL A N 1
ATOM 901 C CA . VAL A 1 117 ? 3.387 -2.172 12.370 1.00 92.56 117 VAL A CA 1
ATOM 902 C C . VAL A 1 117 ? 4.067 -2.630 11.089 1.00 92.56 117 VAL A C 1
ATOM 904 O O . VAL A 1 117 ? 4.705 -1.838 10.383 1.00 92.56 117 VAL A O 1
ATOM 907 N N . GLU A 1 118 ? 3.876 -3.911 10.787 1.00 94.88 118 GLU A N 1
ATOM 908 C CA . GLU A 1 118 ? 4.340 -4.556 9.565 1.00 94.88 118 GLU A CA 1
ATOM 909 C C . GLU A 1 118 ? 3.221 -5.412 8.974 1.00 94.88 118 GLU A C 1
ATOM 911 O O . GLU A 1 118 ? 2.555 -6.150 9.696 1.00 94.88 118 GLU A O 1
ATOM 916 N N . PHE A 1 119 ? 2.989 -5.314 7.669 1.00 94.88 119 PHE A N 1
ATOM 917 C CA . PHE A 1 119 ? 1.965 -6.108 6.991 1.00 94.88 119 PHE A CA 1
ATOM 918 C C . PHE A 1 119 ? 2.250 -6.229 5.497 1.00 94.88 119 PHE A C 1
ATOM 920 O O . PHE A 1 119 ? 3.014 -5.453 4.926 1.00 94.88 119 PHE A O 1
ATOM 927 N N . THR A 1 120 ? 1.562 -7.164 4.850 1.00 95.56 120 THR A N 1
ATOM 928 C CA . THR A 1 120 ? 1.721 -7.437 3.421 1.00 95.56 120 THR A CA 1
ATOM 929 C C . THR A 1 120 ? 0.438 -7.125 2.666 1.00 95.56 120 THR A C 1
ATOM 931 O O . THR A 1 120 ? -0.652 -7.546 3.061 1.00 95.56 120 THR A O 1
ATOM 934 N N . ALA A 1 121 ? 0.562 -6.429 1.538 1.00 95.12 121 ALA A N 1
ATOM 935 C CA . ALA A 1 121 ? -0.492 -6.334 0.535 1.00 95.12 121 ALA A CA 1
ATOM 936 C C . ALA A 1 121 ? -0.027 -7.022 -0.751 1.00 95.12 121 ALA A C 1
ATOM 938 O O . ALA A 1 121 ? 1.034 -6.697 -1.274 1.00 95.12 121 ALA A O 1
ATOM 939 N N . THR A 1 122 ? -0.825 -7.944 -1.275 1.00 94.88 122 THR A N 1
ATOM 940 C CA . THR A 1 122 ? -0.457 -8.719 -2.466 1.00 94.88 122 THR A CA 1
ATOM 941 C C . THR A 1 122 ? -1.181 -8.178 -3.696 1.00 94.88 122 THR A C 1
ATOM 943 O O . THR A 1 122 ? -2.394 -7.961 -3.656 1.00 94.88 122 THR A O 1
ATOM 946 N N . ILE A 1 123 ? -0.445 -7.967 -4.788 1.00 94.31 123 ILE A N 1
ATOM 947 C CA . ILE A 1 123 ? -0.973 -7.644 -6.125 1.00 94.31 123 ILE A CA 1
ATOM 948 C C . ILE A 1 123 ? -0.521 -8.707 -7.129 1.00 94.31 123 ILE A C 1
ATOM 950 O O . ILE A 1 123 ? 0.462 -9.404 -6.900 1.00 94.31 123 ILE A O 1
ATOM 954 N N . GLN A 1 124 ? -1.211 -8.833 -8.256 1.00 93.31 124 GLN A N 1
ATOM 955 C CA . GLN A 1 124 ? -0.769 -9.666 -9.372 1.00 93.31 124 GLN A CA 1
ATOM 956 C C . GLN A 1 124 ? 0.318 -8.959 -10.179 1.00 93.31 124 GLN A C 1
ATOM 958 O O . GLN A 1 124 ? 0.278 -7.738 -10.342 1.00 93.31 124 GLN A O 1
ATOM 963 N N . THR A 1 125 ? 1.283 -9.729 -10.678 1.00 92.94 125 THR A N 1
ATOM 964 C CA . THR A 1 125 ? 2.394 -9.209 -11.482 1.00 92.94 125 THR A CA 1
ATOM 965 C C . THR A 1 125 ? 1.933 -8.980 -12.921 1.00 92.94 125 THR A C 1
ATOM 967 O O . THR A 1 125 ? 1.482 -9.914 -13.578 1.00 92.94 125 THR A O 1
ATOM 970 N N . ASP A 1 126 ? 2.096 -7.756 -13.422 1.00 91.44 126 ASP A N 1
ATOM 971 C CA . ASP A 1 126 ? 1.993 -7.421 -14.853 1.00 91.44 126 ASP A CA 1
ATOM 972 C C . ASP A 1 126 ? 3.403 -7.354 -15.464 1.00 91.44 126 ASP A C 1
ATOM 974 O O . ASP A 1 126 ? 3.728 -7.997 -16.460 1.00 91.44 126 ASP A O 1
ATOM 978 N N . SER A 1 127 ? 4.310 -6.652 -14.778 1.00 92.06 127 SER A N 1
ATOM 979 C CA . SER A 1 127 ? 5.735 -6.619 -15.105 1.00 92.06 127 SER A CA 1
ATOM 980 C C . SER A 1 127 ? 6.591 -6.561 -13.841 1.00 92.06 127 SER A C 1
ATOM 982 O O . SER A 1 127 ? 6.138 -6.133 -12.781 1.00 92.06 127 SER A O 1
ATOM 984 N N . LYS A 1 128 ? 7.850 -7.009 -13.929 1.00 90.94 128 LYS A N 1
ATOM 985 C CA . LYS A 1 128 ? 8.762 -6.990 -12.776 1.00 90.94 128 LYS A CA 1
ATOM 986 C C . LYS A 1 128 ? 9.207 -5.547 -12.491 1.00 90.94 128 LYS A C 1
ATOM 988 O O . LYS A 1 128 ? 9.821 -4.938 -13.371 1.00 90.94 128 LYS A O 1
ATOM 993 N N . PRO A 1 129 ? 8.939 -4.986 -11.296 1.00 88.06 129 PRO A N 1
ATOM 994 C CA . PRO A 1 129 ? 9.412 -3.651 -10.950 1.00 88.06 129 PRO A CA 1
ATOM 995 C C . PRO A 1 129 ? 10.942 -3.640 -10.820 1.00 88.06 129 PRO A C 1
ATOM 997 O O . PRO A 1 129 ? 11.540 -4.577 -10.293 1.00 88.06 129 PRO A O 1
ATOM 1000 N N . SER A 1 130 ? 11.582 -2.548 -11.245 1.00 84.31 130 SER A N 1
ATOM 1001 C CA . SER A 1 130 ? 13.047 -2.372 -11.190 1.00 84.31 130 SER A CA 1
ATOM 1002 C C . SER A 1 130 ? 13.632 -2.393 -9.772 1.00 84.31 130 SER A C 1
ATOM 1004 O O . SER A 1 130 ? 14.828 -2.629 -9.587 1.00 84.31 130 SER A O 1
ATOM 1006 N N . ASP A 1 131 ? 12.789 -2.128 -8.775 1.00 84.81 131 ASP A N 1
ATOM 1007 C CA . ASP A 1 131 ? 13.161 -2.063 -7.362 1.00 84.81 131 ASP A CA 1
ATOM 1008 C C . ASP A 1 131 ? 12.693 -3.286 -6.561 1.00 84.81 131 ASP A C 1
ATOM 1010 O O . ASP A 1 131 ? 12.689 -3.253 -5.333 1.00 84.81 131 ASP A O 1
ATOM 1014 N N . GLY A 1 132 ? 12.306 -4.373 -7.240 1.00 88.75 132 GLY A N 1
ATOM 1015 C CA . GLY A 1 132 ? 12.019 -5.651 -6.586 1.00 88.75 132 GLY A CA 1
ATOM 1016 C C . GLY A 1 132 ? 13.182 -6.119 -5.701 1.00 88.75 132 GLY A C 1
ATOM 1017 O O . GLY A 1 132 ? 14.349 -5.980 -6.071 1.00 88.75 132 GLY A O 1
ATOM 1018 N N . GLY A 1 133 ? 12.856 -6.643 -4.518 1.00 90.50 133 GLY A N 1
ATOM 1019 C CA . GLY A 1 133 ? 13.809 -7.150 -3.526 1.00 90.50 133 GLY A CA 1
ATOM 1020 C C . GLY A 1 133 ? 14.613 -6.090 -2.762 1.00 90.50 133 GLY A C 1
ATOM 1021 O O . GLY A 1 133 ? 15.450 -6.455 -1.939 1.00 90.50 133 GLY A O 1
ATOM 1022 N N . LYS A 1 134 ? 14.392 -4.792 -3.008 1.00 93.31 134 LYS A N 1
ATOM 1023 C CA . LYS A 1 134 ? 15.081 -3.698 -2.303 1.00 93.31 134 LYS A CA 1
ATOM 1024 C C . LYS A 1 134 ? 14.186 -3.077 -1.239 1.00 93.31 134 LYS A C 1
ATOM 1026 O O . LYS A 1 134 ? 12.974 -2.977 -1.422 1.00 93.31 134 LYS A O 1
ATOM 1031 N N . ASP A 1 135 ? 14.812 -2.563 -0.184 1.00 95.00 135 ASP A N 1
ATOM 1032 C CA . ASP A 1 135 ? 14.138 -1.705 0.786 1.00 95.00 135 ASP A CA 1
ATOM 1033 C C . ASP A 1 135 ? 13.980 -0.293 0.223 1.00 95.00 135 ASP A C 1
ATOM 1035 O O . ASP A 1 135 ? 14.948 0.399 -0.099 1.00 95.00 135 ASP A O 1
ATOM 1039 N N . ILE A 1 136 ? 12.731 0.144 0.130 1.00 94.19 136 ILE A N 1
ATOM 1040 C CA . ILE A 1 136 ? 12.333 1.426 -0.430 1.00 94.19 136 ILE A CA 1
ATOM 1041 C C . ILE A 1 136 ? 11.728 2.252 0.698 1.00 94.19 136 ILE A C 1
ATOM 1043 O O . ILE A 1 136 ? 10.619 1.985 1.159 1.00 94.19 136 ILE A O 1
ATOM 1047 N N . ALA A 1 137 ? 12.448 3.272 1.158 1.00 93.81 137 ALA A N 1
ATOM 1048 C CA . ALA A 1 137 ? 11.874 4.256 2.069 1.00 93.81 137 ALA A CA 1
ATOM 1049 C C . ALA A 1 137 ? 10.774 5.051 1.351 1.00 93.81 137 ALA A C 1
ATOM 1051 O O . ALA A 1 137 ? 10.883 5.331 0.160 1.00 93.81 137 ALA A O 1
ATOM 1052 N N . GLY A 1 138 ? 9.716 5.421 2.067 1.00 92.62 138 GLY A N 1
ATOM 1053 C CA . GLY A 1 138 ? 8.626 6.196 1.494 1.00 92.62 138 GLY A CA 1
ATOM 1054 C C . GLY A 1 138 ? 7.654 6.731 2.533 1.00 92.62 138 GLY A C 1
ATOM 1055 O O . GLY A 1 138 ? 7.932 6.793 3.731 1.00 92.62 138 GLY A O 1
ATOM 1056 N N . THR A 1 139 ? 6.501 7.181 2.056 1.00 92.31 139 THR A N 1
ATOM 1057 C CA . THR A 1 139 ? 5.416 7.703 2.892 1.00 92.31 139 THR A CA 1
ATOM 1058 C C . THR A 1 139 ? 4.096 7.071 2.487 1.00 92.31 139 THR A C 1
ATOM 1060 O O . THR A 1 139 ? 3.804 6.915 1.300 1.00 92.31 139 THR A O 1
ATOM 1063 N N . MET A 1 140 ? 3.311 6.708 3.494 1.00 92.81 140 MET A N 1
ATOM 1064 C CA . MET A 1 140 ? 1.978 6.158 3.353 1.00 92.81 140 MET A CA 1
ATOM 1065 C C . MET A 1 140 ? 0.928 7.237 3.585 1.00 92.81 140 MET A C 1
ATOM 1067 O O . MET A 1 140 ? 0.952 7.941 4.595 1.00 92.81 140 MET A O 1
ATOM 1071 N N . TYR A 1 141 ? -0.013 7.333 2.657 1.00 90.50 141 TYR A N 1
ATOM 1072 C CA . TYR A 1 141 ? -1.088 8.310 2.639 1.00 90.50 141 TYR A CA 1
ATOM 1073 C C . TYR A 1 141 ? -2.436 7.605 2.705 1.00 90.50 141 TYR A C 1
ATOM 1075 O O . TYR A 1 141 ? -2.635 6.559 2.089 1.00 90.50 141 TYR A O 1
ATOM 1083 N N . PHE A 1 142 ? -3.371 8.215 3.425 1.00 91.12 142 PHE A N 1
ATOM 1084 C CA . PHE A 1 142 ? -4.782 7.857 3.360 1.00 91.12 142 PHE A CA 1
ATOM 1085 C C . PHE A 1 142 ? -5.422 8.559 2.161 1.00 91.12 142 PHE A C 1
ATOM 1087 O O . PHE A 1 142 ? -5.210 9.757 1.975 1.00 91.12 142 PHE A O 1
ATOM 1094 N N . LEU A 1 143 ? -6.199 7.823 1.368 1.00 87.88 143 LEU A N 1
ATOM 1095 C CA . LEU A 1 143 ? -6.901 8.363 0.206 1.00 87.88 143 LEU A CA 1
ATOM 1096 C C . LEU A 1 143 ? -8.362 8.667 0.539 1.00 87.88 143 LEU A C 1
ATOM 1098 O O . LEU A 1 143 ? -8.777 9.821 0.487 1.00 87.88 143 LEU A O 1
ATOM 1102 N N . GLU A 1 144 ? -9.138 7.647 0.898 1.00 89.06 144 GLU A N 1
ATOM 1103 C CA . GLU A 1 144 ? -10.559 7.790 1.223 1.00 89.06 144 GLU A CA 1
ATOM 1104 C C . GLU A 1 144 ? -11.064 6.602 2.057 1.00 89.06 144 GLU A C 1
ATOM 1106 O O . GLU A 1 144 ? -10.437 5.543 2.096 1.00 89.06 144 GLU A O 1
ATOM 1111 N N . LEU A 1 145 ? -12.212 6.787 2.712 1.00 90.06 145 LEU A N 1
ATOM 1112 C CA . LEU A 1 145 ? -12.974 5.743 3.400 1.00 90.06 145 LEU A CA 1
ATOM 1113 C C . LEU A 1 145 ? -14.323 5.618 2.694 1.00 90.06 145 LEU A C 1
ATOM 1115 O O . LEU A 1 145 ? -15.015 6.621 2.520 1.00 90.06 145 LEU A O 1
ATOM 1119 N N . VAL A 1 146 ? -14.697 4.403 2.309 1.00 89.88 146 VAL A N 1
ATOM 1120 C CA . VAL A 1 146 ? -15.946 4.124 1.594 1.00 89.88 146 VAL A CA 1
ATOM 1121 C C . VAL A 1 146 ? -16.627 2.888 2.166 1.00 89.88 146 VAL A C 1
ATOM 1123 O O . VAL A 1 146 ? -15.976 2.006 2.728 1.00 89.88 146 VAL A O 1
ATOM 1126 N N . ASP A 1 147 ? -17.942 2.804 1.996 1.00 90.31 147 ASP A N 1
ATOM 1127 C CA . ASP A 1 147 ? -18.669 1.574 2.297 1.00 90.31 147 ASP A CA 1
ATOM 1128 C C . ASP A 1 147 ? -18.294 0.506 1.265 1.00 90.31 147 ASP A C 1
ATOM 1130 O O . ASP A 1 147 ? -18.192 0.772 0.057 1.00 90.31 147 ASP A O 1
ATOM 1134 N N . PHE A 1 148 ? -18.025 -0.706 1.741 1.00 87.69 148 PHE A N 1
ATOM 1135 C CA . PHE A 1 148 ? -17.540 -1.764 0.880 1.00 87.69 148 PHE A CA 1
ATOM 1136 C C . PHE A 1 148 ? -18.687 -2.378 0.086 1.00 87.69 148 PHE A C 1
ATOM 1138 O O . PHE A 1 148 ? -19.713 -2.819 0.592 1.00 87.69 148 PHE A O 1
ATOM 1145 N N . SER A 1 149 ? -18.449 -2.459 -1.216 1.00 85.75 149 SER A N 1
ATOM 1146 C CA . SER A 1 149 ? -19.081 -3.433 -2.086 1.00 85.75 149 SER A CA 1
ATOM 1147 C C . SER A 1 149 ? -18.023 -3.967 -3.041 1.00 85.75 149 SER A C 1
ATOM 1149 O O . SER A 1 149 ? -17.070 -3.262 -3.394 1.00 85.75 149 SER A O 1
ATOM 1151 N N . LYS A 1 150 ? -18.221 -5.183 -3.557 1.00 83.19 150 LYS A N 1
ATOM 1152 C CA . LYS A 1 150 ? -17.344 -5.748 -4.594 1.00 83.19 150 LYS A CA 1
ATOM 1153 C C . LYS A 1 150 ? -17.176 -4.805 -5.793 1.00 83.19 150 LYS A C 1
ATOM 1155 O O . LYS A 1 150 ? -16.117 -4.780 -6.411 1.00 83.19 150 LYS A O 1
ATOM 1160 N N . LYS A 1 151 ? -18.208 -4.017 -6.116 1.00 82.75 151 LYS A N 1
ATOM 1161 C CA . LYS A 1 151 ? -18.136 -2.981 -7.150 1.00 82.75 151 LYS A CA 1
ATOM 1162 C C . LYS A 1 151 ? -17.189 -1.853 -6.737 1.00 82.75 151 LYS A C 1
ATOM 1164 O O . LYS A 1 151 ? -16.289 -1.551 -7.503 1.00 82.75 151 LYS A O 1
ATOM 1169 N N . ALA A 1 152 ? -17.350 -1.278 -5.544 1.00 74.81 152 ALA A N 1
ATOM 1170 C CA . ALA A 1 152 ? -16.487 -0.197 -5.058 1.00 74.81 152 ALA A CA 1
ATOM 1171 C C . ALA A 1 152 ? -14.999 -0.583 -5.072 1.00 74.81 152 ALA A C 1
ATOM 1173 O O . ALA A 1 152 ? -14.164 0.211 -5.493 1.00 74.81 152 ALA A O 1
ATOM 1174 N N . PHE A 1 153 ? -14.679 -1.822 -4.692 1.00 81.88 153 PHE A N 1
ATOM 1175 C CA . PHE A 1 153 ? -13.301 -2.302 -4.732 1.00 81.88 153 PHE A CA 1
ATOM 1176 C C . PHE A 1 153 ? -12.761 -2.464 -6.158 1.00 81.88 153 PHE A C 1
ATOM 1178 O O . PHE A 1 153 ? -11.653 -2.022 -6.430 1.00 81.88 153 PHE A O 1
ATOM 1185 N N . LYS A 1 154 ? -13.559 -3.013 -7.089 1.00 81.56 154 LYS A N 1
ATOM 1186 C CA . LYS A 1 154 ? -13.166 -3.162 -8.503 1.00 81.56 154 LYS A CA 1
ATOM 1187 C C . LYS A 1 154 ? -12.858 -1.838 -9.204 1.00 81.56 154 LYS A C 1
ATOM 1189 O O . LYS A 1 154 ? -11.970 -1.823 -10.041 1.00 81.56 154 LYS A O 1
ATOM 1194 N N . LEU A 1 155 ? -13.602 -0.775 -8.895 1.00 79.38 155 LEU A N 1
ATOM 1195 C CA . LEU A 1 155 ? -13.392 0.546 -9.508 1.00 79.38 155 LEU A CA 1
ATOM 1196 C C . LEU A 1 155 ? -12.148 1.249 -8.929 1.00 79.38 155 LEU A C 1
ATOM 1198 O O . LEU A 1 155 ? -11.540 2.111 -9.564 1.00 79.38 155 LEU A O 1
ATOM 1202 N N . GLY A 1 156 ? -11.771 0.909 -7.694 1.00 80.44 156 GLY A N 1
ATOM 1203 C CA . GLY A 1 156 ? -10.680 1.570 -6.991 1.00 80.44 156 GLY A CA 1
ATOM 1204 C C . GLY A 1 156 ? -10.931 3.059 -6.703 1.00 80.44 156 GLY A C 1
ATOM 1205 O O . GLY A 1 156 ? -11.980 3.616 -7.041 1.00 80.44 156 GLY A O 1
ATOM 1206 N N . PRO A 1 157 ? -9.937 3.752 -6.125 1.00 76.81 157 PRO A N 1
ATOM 1207 C CA . PRO A 1 157 ? -10.028 5.184 -5.827 1.00 76.81 157 PRO A CA 1
ATOM 1208 C C . PRO A 1 157 ? -9.788 6.085 -7.060 1.00 76.81 157 PRO A C 1
ATOM 1210 O O . PRO A 1 157 ? -9.789 7.313 -6.957 1.00 76.81 157 PRO A O 1
ATOM 1213 N N . GLN A 1 158 ? -9.525 5.503 -8.240 1.00 62.94 158 GLN A N 1
ATOM 1214 C CA . GLN A 1 158 ? -9.022 6.222 -9.422 1.00 62.94 158 GLN A CA 1
ATOM 1215 C C . GLN A 1 158 ? -10.101 6.554 -10.469 1.00 62.94 158 GLN A C 1
ATOM 1217 O O . GLN A 1 158 ? -9.906 7.472 -11.263 1.00 62.94 158 GLN A O 1
ATOM 1222 N N . GLU A 1 159 ? -11.252 5.877 -10.466 1.00 55.91 159 GLU A N 1
ATOM 1223 C CA . GLU A 1 159 ? -12.265 6.021 -11.528 1.00 55.91 159 GLU A CA 1
ATOM 1224 C C . GLU A 1 159 ? -13.221 7.220 -11.364 1.00 55.91 159 GLU A C 1
ATOM 1226 O O . GLU A 1 159 ? -13.907 7.616 -12.307 1.00 55.91 159 GLU A O 1
ATOM 1231 N N . LYS A 1 160 ? -13.254 7.870 -10.196 1.00 49.03 160 LYS A N 1
ATOM 1232 C CA . LYS A 1 160 ? -14.110 9.041 -9.943 1.00 49.03 160 LYS A CA 1
ATOM 1233 C C . LYS A 1 160 ? -13.353 10.354 -10.155 1.00 49.03 160 LYS A C 1
ATOM 1235 O O . LYS A 1 160 ? -13.029 10.984 -9.161 1.00 49.03 160 LYS A O 1
ATOM 1240 N N . LYS A 1 161 ? -13.046 10.781 -11.394 1.00 42.22 161 LYS A N 1
ATOM 1241 C CA . LYS A 1 161 ? -12.453 12.121 -11.699 1.00 42.22 161 LYS A CA 1
ATOM 1242 C C . LYS A 1 161 ? -11.492 12.635 -10.594 1.00 42.22 161 LYS A C 1
ATOM 1244 O O . LYS A 1 161 ? -11.658 13.740 -10.079 1.00 42.22 161 LYS A O 1
ATOM 1249 N N . SER A 1 162 ? -10.563 11.789 -10.143 1.00 38.16 162 SER A N 1
ATOM 1250 C CA . SER A 1 162 ? -9.868 12.015 -8.873 1.00 38.16 162 SER A CA 1
ATOM 1251 C C . SER A 1 162 ? -8.751 13.034 -9.076 1.00 38.16 162 SER A C 1
ATOM 1253 O O . SER A 1 162 ? -7.753 12.749 -9.739 1.00 38.16 162 SER A O 1
ATOM 1255 N N . GLN A 1 163 ? -8.916 14.238 -8.516 1.00 36.84 163 GLN A N 1
ATOM 1256 C CA . GLN A 1 163 ? -7.859 15.257 -8.472 1.00 36.84 163 GLN A CA 1
ATOM 1257 C C . GLN A 1 163 ? -6.668 14.828 -7.600 1.00 36.84 163 GLN A C 1
ATOM 1259 O O . GLN A 1 163 ? -5.582 15.370 -7.767 1.00 36.84 1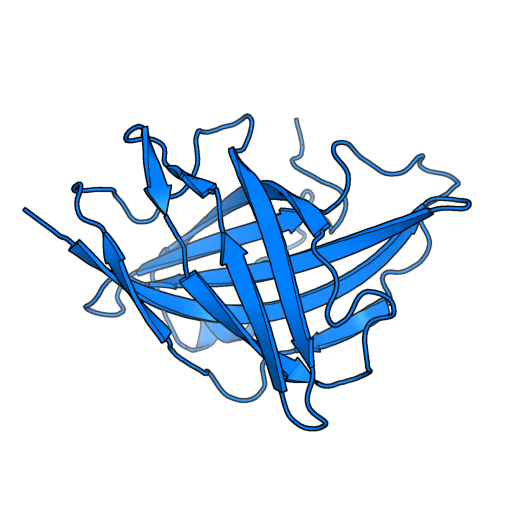63 GLN A O 1
ATOM 1264 N N . SER A 1 164 ? -6.801 13.774 -6.787 1.00 41.19 164 SER A N 1
ATOM 1265 C CA . SER A 1 164 ? -5.698 13.082 -6.092 1.00 41.19 164 SER A CA 1
ATOM 1266 C C . SER A 1 164 ? -4.887 12.177 -7.029 1.00 41.19 164 SER A C 1
ATOM 1268 O O . SER A 1 164 ? -4.252 11.219 -6.580 1.00 41.19 164 SER A O 1
ATOM 1270 N N . SER A 1 165 ? -4.971 12.445 -8.341 1.00 45.66 165 SER A N 1
ATOM 1271 C CA . SER A 1 165 ? -4.356 11.699 -9.434 1.00 45.66 165 SER A CA 1
ATOM 1272 C C . SER A 1 165 ? -2.933 11.378 -9.048 1.00 45.66 165 SER A C 1
ATOM 1274 O O . SER A 1 165 ? -2.192 12.317 -8.829 1.00 45.66 165 SER A O 1
ATOM 1276 N N . ILE A 1 166 ? -2.596 10.102 -8.852 1.00 47.09 166 ILE A N 1
ATOM 1277 C CA . ILE A 1 166 ? -1.268 9.477 -8.980 1.00 47.09 166 ILE A CA 1
ATOM 1278 C C . ILE A 1 166 ? -0.075 10.467 -8.885 1.00 47.09 166 ILE A C 1
ATOM 1280 O O . ILE A 1 166 ? 0.812 10.459 -9.722 1.00 47.09 166 ILE A O 1
ATOM 1284 N N . THR A 1 167 ? -0.026 11.382 -7.918 1.00 41.81 167 THR A N 1
ATOM 1285 C CA . THR A 1 167 ? 0.936 12.509 -7.852 1.00 41.81 167 THR A CA 1
ATOM 1286 C C . THR A 1 167 ? 1.130 12.957 -6.409 1.00 41.81 167 THR A C 1
ATOM 1288 O O . THR A 1 167 ? 2.235 13.356 -6.058 1.00 41.81 167 THR A O 1
ATOM 1291 N N . GLY A 1 168 ? 0.134 12.764 -5.545 1.00 42.16 168 GLY A N 1
ATOM 1292 C CA . GLY A 1 168 ? 0.194 13.041 -4.113 1.00 42.16 168 GLY A CA 1
ATOM 1293 C C . GLY A 1 168 ? -1.146 13.587 -3.621 1.00 42.16 168 GLY A C 1
ATOM 1294 O O . GLY A 1 168 ? -2.064 13.740 -4.430 1.00 42.16 168 GLY A O 1
ATOM 1295 N N . PRO A 1 169 ? -1.281 13.874 -2.317 1.00 35.91 169 PRO A N 1
ATOM 1296 C CA . PRO A 1 169 ? -2.465 14.551 -1.809 1.00 35.91 169 PRO A CA 1
ATOM 1297 C C . PRO A 1 169 ? -2.647 15.906 -2.510 1.00 35.91 169 PRO A C 1
ATOM 1299 O O . PRO A 1 169 ? -1.681 16.647 -2.720 1.00 35.91 169 PRO A O 1
ATOM 1302 N N . VAL A 1 170 ? -3.890 16.215 -2.877 1.00 33.47 170 VAL A N 1
ATOM 1303 C CA . VAL A 1 170 ? -4.316 17.574 -3.233 1.00 33.47 170 VAL A CA 1
ATOM 1304 C C . VAL A 1 170 ? -4.333 18.376 -1.935 1.00 33.47 170 VAL A C 1
ATOM 1306 O O . VAL A 1 170 ? -4.876 17.895 -0.940 1.00 33.47 170 VAL A O 1
ATOM 1309 N N . LYS A 1 171 ? -3.681 19.541 -1.926 1.00 34.22 171 LYS A N 1
ATOM 1310 C CA . LYS A 1 171 ? -3.853 20.517 -0.844 1.00 34.22 171 LYS A CA 1
ATOM 1311 C C . LYS A 1 171 ? -5.263 21.085 -0.866 1.00 34.22 171 LYS A C 1
ATOM 1313 O O . LYS A 1 171 ? -5.720 21.408 -1.983 1.00 34.22 171 LYS A O 1
#